Protein AF-A0A2H0P9A2-F1 (afdb_monomer_lite)

Structure (mmCIF, N/CA/C/O backbone):
data_AF-A0A2H0P9A2-F1
#
_entry.id   AF-A0A2H0P9A2-F1
#
loop_
_atom_site.group_PDB
_atom_site.id
_atom_site.type_symbol
_atom_site.label_atom_id
_atom_site.label_alt_id
_atom_site.label_comp_id
_atom_site.label_asym_id
_atom_site.label_entity_id
_atom_site.label_seq_id
_atom_site.pdbx_PDB_ins_code
_atom_site.Cartn_x
_atom_site.Cartn_y
_atom_site.Cartn_z
_atom_site.occupancy
_atom_site.B_iso_or_equiv
_atom_site.auth_seq_id
_atom_site.auth_comp_id
_atom_s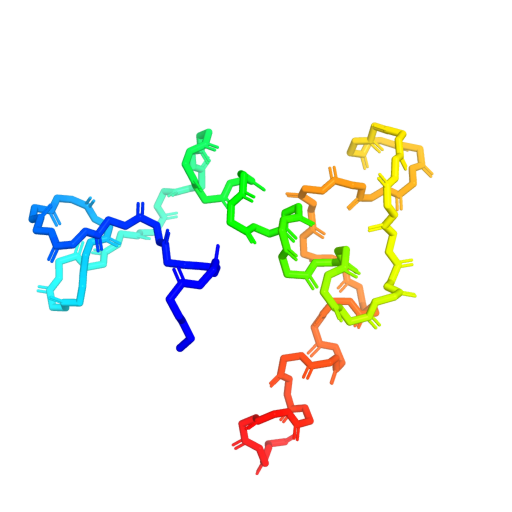ite.auth_asym_id
_atom_site.auth_atom_id
_atom_site.pdbx_PDB_model_num
ATOM 1 N N . ASP A 1 1 ? 3.006 -13.300 -0.814 1.00 78.62 1 ASP A N 1
ATOM 2 C CA . ASP A 1 1 ? 1.573 -13.018 -0.986 1.00 78.62 1 ASP A CA 1
ATOM 3 C C . ASP A 1 1 ? 1.343 -12.389 -2.354 1.00 78.62 1 ASP A C 1
ATOM 5 O O . ASP A 1 1 ? 2.084 -11.475 -2.698 1.00 78.62 1 ASP A O 1
ATOM 9 N N . SER A 1 2 ? 0.430 -12.913 -3.174 1.00 83.94 2 SER A N 1
ATOM 10 C CA . SER A 1 2 ? 0.180 -12.377 -4.526 1.00 83.94 2 SER A CA 1
ATOM 11 C C . SER A 1 2 ? -0.663 -11.105 -4.506 1.00 83.94 2 SER A C 1
ATOM 13 O O . SER A 1 2 ? -0.430 -10.224 -5.328 1.00 83.94 2 SER A O 1
ATOM 15 N N . ASP A 1 3 ? -1.592 -10.985 -3.553 1.00 86.19 3 ASP A N 1
ATOM 16 C CA . ASP A 1 3 ? -2.535 -9.860 -3.490 1.00 86.19 3 ASP A CA 1
ATOM 17 C C . ASP A 1 3 ? -1.835 -8.528 -3.213 1.00 86.19 3 ASP A C 1
ATOM 19 O O . ASP A 1 3 ? -2.235 -7.490 -3.737 1.00 86.19 3 ASP A O 1
ATOM 23 N N . THR A 1 4 ? -0.756 -8.562 -2.431 1.00 90.62 4 THR A N 1
ATOM 24 C CA . THR A 1 4 ? 0.028 -7.383 -2.040 1.00 90.62 4 THR A CA 1
ATOM 25 C C . THR A 1 4 ? 1.339 -7.252 -2.820 1.00 90.62 4 THR A C 1
ATOM 27 O O . THR A 1 4 ? 2.248 -6.550 -2.381 1.00 90.62 4 THR A O 1
ATOM 30 N N . LYS A 1 5 ? 1.494 -7.962 -3.944 1.00 92.00 5 LYS A N 1
ATOM 31 C CA . LYS A 1 5 ? 2.702 -7.878 -4.775 1.00 92.00 5 LYS A CA 1
ATOM 32 C C . LYS A 1 5 ? 2.694 -6.577 -5.589 1.00 92.00 5 LYS A C 1
ATOM 34 O O . LYS A 1 5 ? 1.692 -6.259 -6.222 1.00 92.00 5 LYS A O 1
ATOM 39 N N . ILE A 1 6 ? 3.825 -5.866 -5.599 1.00 93.00 6 ILE A N 1
ATOM 40 C CA . ILE A 1 6 ? 4.008 -4.611 -6.350 1.00 93.00 6 ILE A CA 1
ATOM 41 C C . ILE A 1 6 ? 4.142 -4.906 -7.850 1.00 93.00 6 ILE A C 1
ATOM 43 O O . ILE A 1 6 ? 3.314 -4.463 -8.639 1.00 93.00 6 ILE A O 1
ATOM 47 N N . ALA A 1 7 ? 5.144 -5.698 -8.243 1.00 92.38 7 ALA A N 1
ATOM 48 C CA . ALA A 1 7 ? 5.363 -6.109 -9.628 1.00 92.38 7 ALA A CA 1
ATOM 49 C C . ALA A 1 7 ? 5.820 -7.572 -9.719 1.00 92.38 7 ALA A C 1
ATOM 51 O O . ALA A 1 7 ? 6.422 -8.121 -8.794 1.00 92.38 7 ALA A O 1
ATOM 52 N N . VAL A 1 8 ? 5.522 -8.225 -10.847 1.00 91.31 8 VAL A N 1
ATOM 53 C CA . VAL A 1 8 ? 5.975 -9.601 -11.125 1.00 91.31 8 VAL A CA 1
ATOM 54 C C . VAL A 1 8 ? 7.381 -9.613 -11.730 1.00 91.31 8 VAL A C 1
ATOM 56 O O . VAL A 1 8 ? 8.160 -10.502 -11.405 1.00 91.31 8 VAL A O 1
ATOM 59 N N . THR A 1 9 ? 7.713 -8.613 -12.549 1.00 93.19 9 THR A N 1
ATOM 60 C CA . THR A 1 9 ? 9.011 -8.439 -13.220 1.00 93.19 9 THR A CA 1
ATOM 61 C C . THR A 1 9 ? 9.378 -6.957 -13.298 1.00 93.19 9 THR A C 1
ATOM 63 O O . THR A 1 9 ? 8.484 -6.111 -13.313 1.00 93.19 9 THR A O 1
ATOM 66 N N . GLY A 1 10 ? 10.669 -6.639 -13.424 1.00 93.25 10 GLY A N 1
ATOM 67 C CA . GLY A 1 10 ? 11.156 -5.260 -13.552 1.00 93.25 10 GLY A CA 1
ATOM 68 C C . GLY A 1 10 ? 11.147 -4.492 -12.227 1.00 93.25 10 GLY A C 1
ATOM 69 O O . GLY A 1 10 ? 11.216 -5.094 -11.159 1.00 93.25 10 GLY A O 1
ATOM 70 N N . VAL A 1 11 ? 11.084 -3.162 -12.288 1.00 93.50 11 VAL A N 1
ATOM 71 C CA . VAL A 1 11 ? 11.175 -2.273 -11.114 1.00 93.50 11 VAL A CA 1
ATOM 72 C C . VAL A 1 11 ? 10.128 -2.634 -10.051 1.00 93.50 11 VAL A C 1
ATOM 74 O O . VAL A 1 11 ? 8.937 -2.712 -10.346 1.00 93.50 11 VAL A O 1
ATOM 77 N N . GLY A 1 12 ? 10.566 -2.854 -8.809 1.00 91.88 12 GLY A N 1
ATOM 78 C CA . GLY A 1 12 ? 9.692 -3.219 -7.688 1.00 91.88 12 GLY A CA 1
ATOM 79 C C . GLY A 1 12 ? 9.275 -4.695 -7.648 1.00 91.88 12 GLY A C 1
ATOM 80 O O . GLY A 1 12 ? 8.432 -5.070 -6.830 1.00 91.88 12 GLY A O 1
ATOM 81 N N . SER A 1 13 ? 9.829 -5.541 -8.521 1.00 94.56 13 SER A N 1
ATOM 82 C CA . SER A 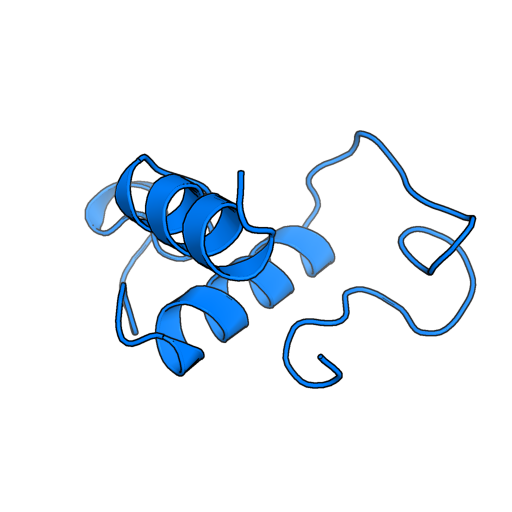1 13 ? 9.669 -7.000 -8.453 1.00 94.56 13 SER A CA 1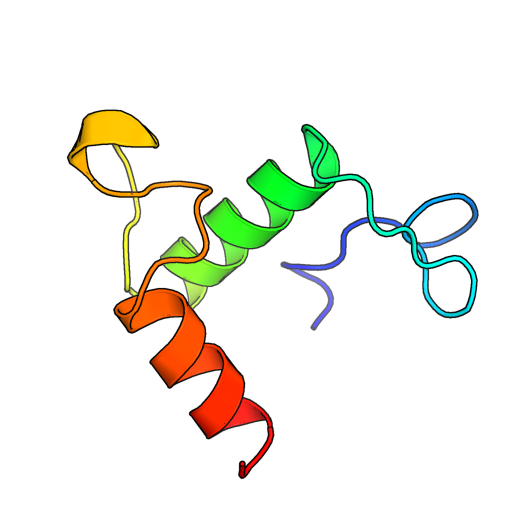
ATOM 83 C C . SER A 1 13 ? 10.761 -7.648 -7.590 1.00 94.56 13 SER A C 1
ATOM 85 O O . SER A 1 13 ? 11.758 -6.989 -7.290 1.00 94.56 13 SER A O 1
ATOM 87 N N . PRO A 1 14 ? 10.607 -8.924 -7.183 1.00 93.19 14 PRO A N 1
ATOM 88 C CA . PRO A 1 14 ? 11.638 -9.619 -6.414 1.00 93.19 14 PRO A CA 1
ATOM 89 C C . PRO A 1 14 ? 13.010 -9.585 -7.110 1.00 93.19 14 PRO A C 1
ATOM 91 O O . PRO A 1 14 ? 13.113 -9.922 -8.291 1.00 93.19 14 PRO A O 1
ATOM 94 N N . GLY A 1 15 ? 14.055 -9.177 -6.387 1.00 95.06 15 GLY A N 1
ATOM 95 C CA . GLY A 1 15 ? 15.416 -8.987 -6.907 1.00 95.06 15 GLY A CA 1
ATOM 96 C C . GLY A 1 15 ? 15.624 -7.703 -7.723 1.00 95.06 15 GLY A C 1
ATOM 97 O O . GLY A 1 15 ? 16.700 -7.503 -8.281 1.00 95.06 15 GLY A O 1
ATOM 98 N N . ASN A 1 16 ? 14.599 -6.856 -7.830 1.00 95.31 16 ASN A N 1
ATOM 99 C CA . ASN A 1 16 ? 14.619 -5.546 -8.483 1.00 95.31 16 ASN A CA 1
ATOM 100 C C . ASN A 1 16 ? 13.943 -4.497 -7.580 1.00 95.31 16 ASN A C 1
ATOM 102 O O . ASN A 1 16 ? 13.199 -3.627 -8.049 1.00 95.31 16 ASN A O 1
ATOM 106 N N . GLU A 1 17 ? 14.128 -4.634 -6.268 1.00 95.38 17 GLU A N 1
ATOM 107 C CA . GLU A 1 17 ? 13.577 -3.738 -5.262 1.00 95.38 17 GLU A CA 1
ATOM 108 C C . GLU A 1 17 ? 14.130 -2.317 -5.416 1.00 95.38 17 GLU A C 1
ATOM 110 O O . GLU A 1 17 ? 15.224 -2.089 -5.932 1.00 95.38 17 GLU A O 1
ATOM 115 N N . THR A 1 18 ? 13.358 -1.340 -4.947 1.00 94.75 18 THR A N 1
ATOM 116 C CA . THR A 1 18 ? 13.757 0.068 -4.949 1.00 94.75 18 THR A CA 1
ATOM 117 C C . THR A 1 18 ? 13.392 0.725 -3.633 1.00 94.75 18 THR A C 1
ATOM 119 O O . THR A 1 18 ? 12.349 0.402 -3.067 1.00 94.75 18 THR A O 1
ATOM 122 N N . ASP A 1 19 ? 14.144 1.751 -3.245 1.00 95.06 19 ASP A N 1
ATOM 123 C CA . ASP A 1 19 ? 13.821 2.590 -2.082 1.00 95.06 19 ASP A CA 1
ATOM 124 C C . ASP A 1 19 ? 12.766 3.672 -2.389 1.00 95.06 19 ASP A C 1
ATOM 126 O O . ASP A 1 19 ? 12.419 4.490 -1.537 1.00 95.06 19 ASP A O 1
ATOM 130 N N . TYR A 1 20 ? 12.237 3.699 -3.617 1.00 95.25 20 TYR A N 1
ATOM 131 C CA . TYR A 1 20 ? 11.216 4.654 -4.026 1.00 95.25 20 TYR A CA 1
ATOM 132 C C . TYR A 1 20 ? 9.810 4.184 -3.639 1.00 95.25 20 TYR A C 1
ATOM 134 O O . TYR A 1 20 ? 9.313 3.153 -4.100 1.00 95.25 20 TYR A O 1
ATOM 142 N N . PHE A 1 21 ? 9.128 4.996 -2.834 1.00 95.25 21 PHE A N 1
ATOM 143 C CA . PHE A 1 21 ? 7.723 4.790 -2.515 1.00 95.25 21 PHE A CA 1
ATOM 144 C C . PHE A 1 21 ? 6.836 5.473 -3.565 1.00 95.25 21 PHE A C 1
ATOM 146 O O . PHE A 1 21 ? 6.550 6.665 -3.477 1.00 95.25 21 PHE A O 1
ATOM 153 N N . GLY A 1 22 ? 6.421 4.709 -4.579 1.00 94.81 22 GLY A N 1
ATOM 154 C CA . GLY A 1 22 ? 5.527 5.171 -5.644 1.00 94.81 22 GLY A CA 1
ATOM 155 C C . GLY A 1 22 ? 4.097 4.639 -5.523 1.00 94.81 22 GLY A C 1
ATOM 156 O O . GLY A 1 22 ? 3.772 3.861 -4.626 1.00 94.81 22 GLY A O 1
ATOM 157 N N . ALA A 1 23 ? 3.253 4.990 -6.497 1.00 95.19 23 ALA A N 1
ATOM 158 C CA . ALA A 1 23 ? 1.836 4.609 -6.525 1.00 95.19 23 ALA A CA 1
ATOM 159 C C . ALA A 1 23 ? 1.597 3.085 -6.463 1.00 95.19 23 ALA A C 1
ATOM 161 O O . ALA A 1 23 ? 0.623 2.629 -5.866 1.00 95.19 23 ALA A O 1
ATOM 162 N N . MET A 1 24 ? 2.490 2.278 -7.048 1.00 94.88 24 MET A N 1
ATOM 163 C CA . MET A 1 24 ? 2.377 0.813 -6.990 1.00 94.88 24 MET A CA 1
ATOM 164 C C . MET A 1 24 ? 2.635 0.279 -5.575 1.00 94.88 24 MET A C 1
ATOM 166 O O . MET A 1 24 ? 1.921 -0.613 -5.114 1.00 94.88 24 MET A O 1
ATOM 170 N N . THR A 1 25 ? 3.611 0.851 -4.867 1.00 96.19 25 THR A N 1
ATOM 171 C CA . THR A 1 2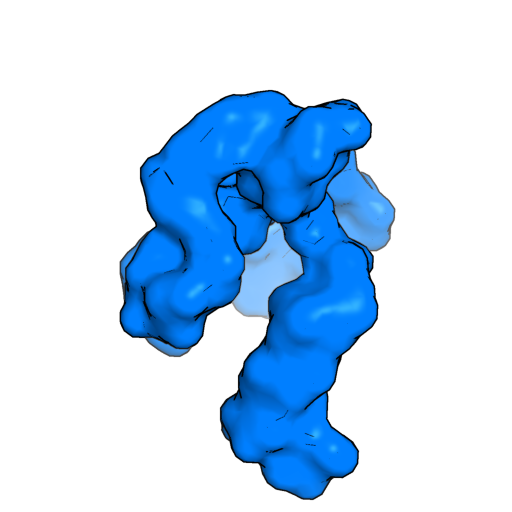5 ? 3.898 0.524 -3.465 1.00 96.19 25 THR A CA 1
ATOM 172 C C . THR A 1 25 ? 2.743 0.955 -2.568 1.00 96.19 25 THR A C 1
ATOM 174 O O . THR A 1 25 ? 2.284 0.167 -1.746 1.00 96.19 25 THR A O 1
ATOM 177 N N . GLU A 1 26 ? 2.204 2.159 -2.775 1.00 96.25 26 GLU A N 1
ATOM 178 C CA . GLU A 1 26 ? 1.022 2.641 -2.055 1.00 96.25 26 GLU A CA 1
ATOM 179 C C . GLU A 1 26 ? -0.170 1.690 -2.232 1.00 96.25 26 GLU A C 1
ATOM 181 O O . GLU A 1 26 ? -0.786 1.270 -1.252 1.00 96.25 26 GLU A O 1
ATOM 186 N N . ASN A 1 27 ? -0.460 1.273 -3.469 1.00 95.81 27 ASN A N 1
ATOM 187 C CA . ASN A 1 27 ? -1.556 0.347 -3.745 1.00 95.81 27 ASN A CA 1
ATOM 188 C C . ASN A 1 27 ? -1.336 -1.027 -3.090 1.00 95.81 27 ASN A C 1
ATOM 190 O O . ASN A 1 27 ? -2.277 -1.619 -2.562 1.00 95.81 27 ASN A O 1
ATOM 194 N N . ALA A 1 28 ? -0.098 -1.525 -3.066 1.00 96.44 28 ALA A N 1
ATOM 195 C CA . ALA A 1 28 ? 0.237 -2.756 -2.357 1.00 96.44 28 ALA A CA 1
ATOM 196 C C . ALA A 1 28 ? 0.003 -2.630 -0.840 1.00 96.44 28 ALA A C 1
ATOM 198 O O . ALA A 1 28 ? -0.554 -3.546 -0.228 1.00 96.44 28 ALA A O 1
ATOM 199 N N . VAL A 1 29 ? 0.352 -1.486 -0.239 1.00 97.06 29 VAL A N 1
ATOM 200 C CA . VAL A 1 29 ? 0.086 -1.199 1.181 1.00 97.06 29 VAL A CA 1
ATOM 201 C C . VAL A 1 29 ? -1.415 -1.121 1.455 1.00 97.06 29 VAL A C 1
ATOM 203 O O . VAL A 1 29 ? -1.879 -1.716 2.425 1.00 97.06 29 VAL A O 1
ATOM 206 N N . GLN A 1 30 ? -2.191 -0.464 0.591 1.00 97.25 30 GLN A N 1
ATOM 207 C CA . GLN A 1 30 ? -3.655 -0.411 0.698 1.00 97.25 30 GLN A CA 1
ATOM 208 C C . GLN A 1 30 ? -4.265 -1.821 0.720 1.00 97.25 30 GLN A C 1
ATOM 210 O O . GLN A 1 30 ? -5.029 -2.161 1.625 1.00 97.25 30 GLN A O 1
ATOM 215 N N . ARG A 1 31 ? -3.870 -2.684 -0.225 1.00 96.81 31 ARG A N 1
ATOM 216 C CA . ARG A 1 31 ? -4.334 -4.081 -0.279 1.00 96.81 31 ARG A CA 1
ATOM 217 C C . ARG A 1 31 ? -3.930 -4.869 0.962 1.00 96.81 31 ARG A C 1
ATOM 219 O O . ARG A 1 31 ? -4.741 -5.623 1.491 1.00 96.81 31 ARG A O 1
ATOM 226 N N . PHE A 1 32 ? -2.708 -4.671 1.456 1.00 97.38 32 PHE A N 1
ATOM 227 C CA . PHE A 1 32 ? -2.239 -5.295 2.693 1.00 97.38 32 PHE A CA 1
ATOM 228 C C . PHE A 1 32 ? -3.095 -4.869 3.891 1.00 97.38 32 PHE A C 1
ATOM 230 O O . PHE A 1 32 ? -3.538 -5.708 4.675 1.00 97.38 32 PHE A O 1
ATOM 237 N N . GLN A 1 33 ? -3.373 -3.572 4.019 1.00 98.19 33 GLN A N 1
ATOM 238 C CA . GLN A 1 33 ? -4.191 -3.039 5.103 1.00 98.19 33 GLN A CA 1
ATOM 239 C C . GLN A 1 33 ? -5.619 -3.587 5.074 1.00 98.19 33 GLN A C 1
ATOM 241 O O . GLN A 1 33 ? -6.121 -3.976 6.128 1.00 98.19 33 GLN A O 1
ATOM 246 N N . VAL A 1 34 ? -6.233 -3.686 3.890 1.00 97.25 34 VAL A N 1
ATOM 247 C CA . VAL A 1 34 ? -7.560 -4.297 3.709 1.00 97.25 34 VAL A CA 1
ATOM 248 C C . VAL A 1 34 ? -7.519 -5.771 4.108 1.00 97.25 34 VAL A C 1
ATOM 250 O O . VAL A 1 34 ? -8.323 -6.213 4.926 1.00 97.25 34 VAL A O 1
ATOM 253 N N . LYS A 1 35 ? -6.543 -6.522 3.584 1.00 96.56 35 LYS A N 1
ATOM 254 C CA . LYS A 1 35 ? -6.392 -7.966 3.812 1.00 96.56 35 LYS A CA 1
ATOM 255 C C . LYS A 1 35 ? -6.261 -8.329 5.289 1.00 96.56 35 LYS A C 1
ATOM 257 O O . LYS A 1 35 ? -6.771 -9.361 5.714 1.00 96.56 35 LYS A O 1
ATOM 262 N N . TYR A 1 36 ? -5.589 -7.486 6.068 1.00 96.31 36 TYR A N 1
ATOM 263 C CA . TYR A 1 36 ? -5.367 -7.714 7.495 1.00 96.31 36 TYR A CA 1
ATOM 264 C C . TYR A 1 36 ? -6.274 -6.882 8.412 1.00 96.31 36 TYR A C 1
ATOM 266 O O . TYR A 1 36 ? -6.035 -6.851 9.618 1.00 96.31 36 TYR A O 1
ATOM 274 N N . GLY A 1 37 ? -7.309 -6.228 7.872 1.00 96.25 37 GLY A N 1
ATOM 275 C CA . GLY A 1 37 ? -8.308 -5.500 8.661 1.00 96.25 37 GLY A CA 1
ATOM 276 C C . GLY 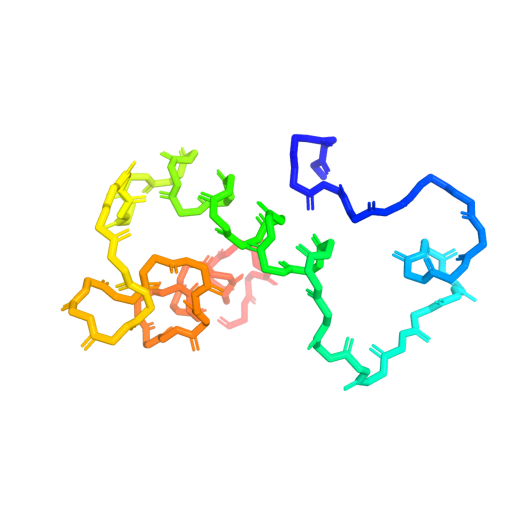A 1 37 ? -7.760 -4.283 9.414 1.00 96.25 37 GLY A C 1
ATOM 277 O O . GLY A 1 37 ? -8.268 -3.940 10.477 1.00 96.25 37 GLY A O 1
ATOM 278 N N . ILE A 1 38 ? -6.704 -3.646 8.899 1.00 96.88 38 ILE A N 1
ATOM 279 C CA . ILE A 1 38 ? -6.068 -2.477 9.523 1.00 96.88 38 ILE A CA 1
ATOM 280 C C . ILE A 1 38 ? -6.832 -1.203 9.149 1.00 96.88 38 ILE A C 1
ATOM 282 O O . ILE A 1 38 ? -7.273 -0.462 10.026 1.00 96.88 38 ILE A O 1
ATOM 286 N N . VAL A 1 39 ? -6.972 -0.957 7.844 1.00 96.00 39 VAL A N 1
ATOM 287 C CA . VAL A 1 39 ? -7.699 0.165 7.234 1.00 96.00 39 VAL A CA 1
ATOM 288 C C . VAL A 1 39 ? -8.233 -0.318 5.890 1.00 96.00 39 VAL A C 1
ATOM 290 O O . VAL A 1 39 ? -7.504 -0.964 5.141 1.00 96.00 39 VAL A O 1
ATOM 293 N N . SER A 1 40 ? -9.487 -0.000 5.574 1.00 95.88 40 SER A N 1
ATOM 294 C CA . SER A 1 40 ? -10.127 -0.387 4.309 1.00 95.88 40 SER A CA 1
ATOM 295 C C . SER A 1 40 ? -10.535 0.788 3.418 1.00 95.88 40 SER A C 1
ATOM 297 O O . SER A 1 40 ? -10.913 0.580 2.268 1.00 95.88 40 SER A O 1
ATOM 299 N N . SER A 1 41 ? -10.468 2.020 3.929 1.00 94.69 41 SER A N 1
ATOM 300 C CA . SER A 1 41 ? -10.850 3.230 3.202 1.00 94.69 41 SER A CA 1
ATOM 301 C C . SER A 1 41 ? -10.291 4.493 3.861 1.00 94.69 41 SER A C 1
ATOM 303 O O . SER A 1 41 ? -9.819 4.474 5.002 1.00 94.69 41 SER A O 1
ATOM 305 N N . GLY A 1 42 ? -10.414 5.619 3.163 1.00 94.38 42 GLY A N 1
ATOM 306 C CA . GLY A 1 42 ? -9.989 6.937 3.627 1.00 94.38 42 GLY A CA 1
ATOM 307 C C . GLY A 1 42 ? -8.769 7.427 2.859 1.00 94.38 42 GLY A C 1
ATOM 308 O O . GLY A 1 42 ? -8.546 7.015 1.723 1.00 94.38 42 GLY A O 1
ATOM 309 N N . ALA A 1 43 ? -8.003 8.323 3.471 1.00 91.69 43 ALA A N 1
ATOM 310 C CA . ALA A 1 43 ? -6.835 8.929 2.850 1.00 91.69 43 ALA A CA 1
ATOM 311 C C . ALA A 1 43 ? -5.573 8.661 3.684 1.00 91.69 43 ALA A C 1
ATOM 313 O O . ALA A 1 43 ? -5.672 8.518 4.910 1.00 91.69 43 ALA A O 1
ATOM 314 N N . PRO A 1 44 ? -4.382 8.693 3.057 1.00 92.31 44 PRO A N 1
ATOM 315 C CA . PRO A 1 44 ? -3.095 8.639 3.750 1.00 92.31 44 PRO A CA 1
ATOM 316 C C . PRO A 1 44 ? -3.019 9.553 4.980 1.00 92.31 44 PRO A C 1
ATOM 318 O O . PRO A 1 44 ? -2.533 9.147 6.029 1.00 92.31 44 PRO A O 1
ATOM 321 N N . GLN A 1 45 ? -3.552 10.773 4.864 1.00 92.88 45 GLN A N 1
ATOM 322 C CA . GLN A 1 45 ? -3.471 11.808 5.900 1.00 92.88 45 GLN A CA 1
ATOM 323 C C . GLN A 1 45 ? -4.472 11.632 7.051 1.00 92.88 45 GLN A C 1
ATOM 325 O O . GLN A 1 45 ? -4.265 12.194 8.120 1.00 92.88 45 GLN A O 1
ATOM 330 N N . THR A 1 46 ? -5.565 10.891 6.851 1.00 93.50 46 THR A N 1
ATOM 331 C CA . THR A 1 46 ? -6.646 10.781 7.847 1.00 93.50 46 THR A CA 1
ATOM 332 C C . THR A 1 46 ? -6.671 9.418 8.515 1.00 93.50 46 THR A C 1
ATOM 334 O O . THR A 1 46 ? -6.679 9.324 9.739 1.00 93.50 46 THR A O 1
ATOM 337 N N . THR A 1 47 ? -6.669 8.353 7.718 1.00 93.75 47 THR A N 1
ATOM 338 C CA . THR A 1 47 ? -6.753 6.973 8.209 1.00 93.75 47 THR A CA 1
ATOM 339 C C . THR A 1 47 ? -5.425 6.238 8.099 1.00 93.75 47 THR A C 1
ATOM 341 O O . THR A 1 47 ? -5.278 5.164 8.676 1.00 93.75 47 THR A O 1
ATOM 344 N N . GLY A 1 48 ? -4.447 6.795 7.378 1.00 95.19 48 GLY A N 1
ATOM 345 C CA . GLY A 1 48 ? -3.209 6.094 7.046 1.00 95.19 48 GLY A CA 1
ATOM 346 C C . GLY A 1 48 ? -3.379 5.080 5.913 1.00 95.19 48 GLY A C 1
ATOM 347 O O . GLY A 1 48 ? -2.534 4.196 5.767 1.00 95.19 48 GLY A O 1
ATOM 348 N N . TYR A 1 49 ? -4.462 5.167 5.128 1.00 97.25 49 TYR A N 1
ATOM 349 C CA . TYR A 1 49 ? -4.702 4.250 4.013 1.00 97.25 49 TYR A CA 1
ATOM 350 C C . TYR A 1 49 ? -3.629 4.421 2.933 1.00 97.25 49 TYR A C 1
ATOM 352 O O . TYR A 1 49 ? -3.455 5.517 2.412 1.00 97.25 49 TYR A O 1
ATOM 360 N N . GLY A 1 50 ? -2.888 3.355 2.632 1.00 96.81 50 GLY A N 1
ATOM 361 C CA . GLY A 1 50 ? -1.731 3.384 1.731 1.00 96.81 50 GLY A CA 1
ATOM 362 C C . GLY A 1 50 ? -0.409 3.803 2.374 1.00 96.81 50 GLY A C 1
ATOM 363 O O . GLY A 1 50 ? 0.604 3.841 1.686 1.00 96.81 50 GLY A O 1
ATOM 364 N N . VAL A 1 51 ? -0.374 4.049 3.688 1.00 97.00 51 VAL A N 1
ATOM 365 C CA . VAL A 1 51 ? 0.849 4.418 4.417 1.00 97.00 51 VAL A CA 1
ATOM 366 C C . VAL A 1 51 ? 1.237 3.347 5.431 1.00 97.00 51 VAL A C 1
ATOM 368 O O . VAL A 1 51 ? 0.411 2.750 6.128 1.00 97.00 51 VAL A O 1
ATOM 371 N N . VAL A 1 52 ? 2.540 3.119 5.556 1.00 96.25 52 VAL A N 1
ATOM 372 C CA . VAL A 1 52 ? 3.105 2.179 6.525 1.00 96.25 52 VAL A CA 1
ATOM 373 C C . VAL A 1 52 ? 3.254 2.861 7.891 1.00 96.25 52 VAL A C 1
ATOM 375 O O . VAL A 1 52 ? 4.327 3.307 8.280 1.00 96.25 52 VAL A O 1
ATOM 378 N N . GLY A 1 53 ? 2.141 2.978 8.619 1.00 95.62 53 GLY A N 1
ATOM 379 C CA . GLY A 1 53 ? 2.120 3.460 10.005 1.00 95.62 53 GLY A CA 1
ATOM 380 C C . GLY A 1 53 ? 2.403 2.362 11.047 1.00 95.62 53 GLY A C 1
ATOM 381 O O . GLY A 1 53 ? 2.592 1.197 10.685 1.00 95.62 53 GLY A O 1
ATOM 382 N N . PRO A 1 54 ? 2.351 2.682 12.357 1.00 96.50 54 PRO A N 1
ATOM 383 C CA . PRO A 1 54 ? 2.694 1.743 13.433 1.00 96.50 54 PRO A CA 1
ATOM 384 C C . PRO A 1 54 ? 1.902 0.428 13.410 1.00 96.50 54 PRO A C 1
ATOM 386 O O . PRO A 1 54 ? 2.475 -0.638 13.608 1.00 96.50 54 PRO A O 1
ATOM 389 N N . LYS A 1 55 ? 0.595 0.476 13.111 1.00 96.06 55 LYS A N 1
ATOM 390 C CA . LYS A 1 55 ? -0.250 -0.731 13.009 1.00 96.06 55 LYS A CA 1
ATOM 391 C C . LYS A 1 55 ? 0.135 -1.608 11.815 1.00 96.06 55 LYS A C 1
ATOM 393 O O . LYS A 1 55 ? 0.199 -2.828 11.946 1.00 96.06 55 LYS A O 1
ATOM 398 N N . THR A 1 56 ? 0.415 -0.987 10.668 1.00 97.12 56 THR A N 1
ATOM 399 C CA . THR A 1 56 ? 0.887 -1.689 9.469 1.00 97.12 56 THR A CA 1
ATOM 400 C C . THR A 1 56 ? 2.240 -2.350 9.736 1.00 97.12 56 THR A C 1
ATOM 402 O O . THR A 1 56 ? 2.387 -3.540 9.469 1.00 97.12 56 THR A O 1
ATOM 405 N N . MET A 1 57 ? 3.186 -1.625 10.346 1.00 96.81 57 MET A N 1
ATOM 406 C CA . MET A 1 57 ? 4.495 -2.168 10.737 1.00 96.81 57 MET A CA 1
ATOM 407 C C . MET A 1 57 ? 4.384 -3.315 11.736 1.00 96.81 57 MET A C 1
ATOM 409 O O . MET A 1 57 ? 5.015 -4.349 11.542 1.00 96.81 57 MET A O 1
ATOM 413 N N . ALA A 1 58 ? 3.554 -3.174 12.772 1.00 96.88 58 ALA A N 1
ATOM 414 C CA . ALA A 1 58 ? 3.343 -4.234 13.752 1.00 96.88 58 ALA A CA 1
ATOM 415 C C . ALA A 1 58 ? 2.848 -5.523 13.081 1.00 96.88 58 ALA A C 1
ATOM 417 O O . ALA A 1 58 ? 3.328 -6.612 13.393 1.00 96.88 58 ALA A O 1
ATOM 418 N N . LYS A 1 59 ? 1.931 -5.408 12.109 1.00 96.12 59 LYS A N 1
ATOM 419 C CA . LYS A 1 59 ? 1.450 -6.572 11.365 1.00 96.12 59 LYS A CA 1
ATOM 420 C C . LYS A 1 59 ? 2.524 -7.170 10.456 1.00 96.12 59 LYS A C 1
ATOM 422 O O . LYS A 1 59 ? 2.625 -8.391 10.400 1.00 96.12 59 LYS A O 1
ATOM 427 N N . LEU A 1 60 ? 3.319 -6.343 9.774 1.00 95.12 60 LEU A N 1
ATOM 428 C CA . LEU A 1 60 ? 4.449 -6.808 8.961 1.00 95.12 60 LEU A CA 1
ATOM 429 C C . LEU A 1 60 ? 5.458 -7.595 9.808 1.00 95.12 60 LEU A C 1
ATOM 431 O O . LEU A 1 60 ? 5.793 -8.721 9.453 1.00 95.12 60 LEU A O 1
ATOM 435 N N . ASN A 1 61 ? 5.874 -7.055 10.954 1.00 95.81 61 ASN A N 1
ATOM 436 C CA . ASN A 1 61 ? 6.815 -7.719 11.861 1.00 95.81 61 ASN A CA 1
ATOM 437 C C . ASN A 1 61 ? 6.262 -9.049 12.388 1.00 95.81 61 ASN A C 1
ATOM 439 O O . ASN A 1 61 ? 6.948 -10.068 12.329 1.00 95.81 61 ASN A O 1
ATOM 443 N N . ALA A 1 62 ? 4.982 -9.070 12.777 1.00 95.19 62 ALA A N 1
ATOM 444 C CA . ALA A 1 62 ?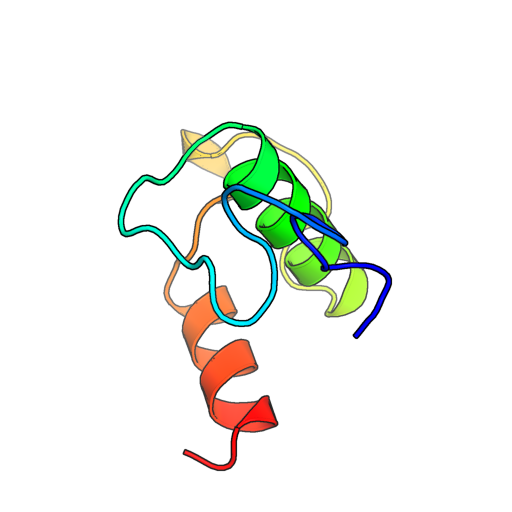 4.310 -10.290 13.216 1.00 95.19 62 ALA A CA 1
ATOM 445 C C . ALA A 1 62 ? 4.274 -11.387 12.136 1.00 95.19 62 ALA A C 1
ATOM 447 O O . ALA A 1 62 ? 4.319 -12.564 12.471 1.00 95.19 62 ALA A O 1
ATOM 448 N N . LEU A 1 63 ? 4.190 -11.029 10.847 1.00 93.75 63 LEU A N 1
ATOM 449 C CA . LEU A 1 63 ? 4.236 -11.993 9.736 1.00 93.75 63 LEU A CA 1
ATOM 450 C C . LEU A 1 63 ? 5.660 -12.452 9.400 1.00 93.75 63 LEU A C 1
ATOM 452 O O . LEU A 1 63 ? 5.836 -13.523 8.825 1.00 93.75 63 LEU A O 1
ATOM 456 N N . LEU A 1 64 ? 6.662 -11.635 9.723 1.00 90.69 64 LEU A N 1
ATOM 457 C CA . LEU A 1 64 ? 8.075 -11.938 9.504 1.00 90.69 64 LEU A CA 1
ATOM 458 C C . LEU A 1 64 ? 8.718 -12.656 10.702 1.00 90.69 64 LEU A C 1
ATOM 460 O O . LEU A 1 64 ? 9.907 -12.959 10.635 1.00 90.69 64 LEU A O 1
ATOM 464 N N . ASN A 1 65 ? 7.954 -12.932 11.767 1.00 84.25 65 ASN A N 1
ATOM 465 C CA . ASN A 1 65 ? 8.439 -13.427 13.059 1.00 84.25 65 ASN A CA 1
ATOM 466 C C . ASN A 1 65 ? 9.628 -12.603 13.587 1.00 84.25 65 ASN A C 1
ATOM 468 O O . ASN A 1 65 ? 10.651 -13.158 13.994 1.00 84.25 65 ASN A O 1
ATOM 472 N N . ARG A 1 66 ? 9.500 -11.275 13.526 1.00 60.84 66 ARG A N 1
ATOM 473 C CA . ARG A 1 66 ? 10.501 -10.306 13.986 1.00 60.84 66 ARG A CA 1
ATOM 474 C C . ARG A 1 66 ? 9.987 -9.469 15.141 1.00 60.84 66 ARG A C 1
ATOM 476 O O . ARG A 1 66 ? 8.771 -9.170 15.148 1.00 60.84 66 ARG A O 1
#

Secondary structure (DSSP, 8-state):
--TT-S-SSSTTSTT---S---HHHHHHHHHHHHHTTS--SS-TTTT-TTS--HHHHHHHHHHHT-

Sequence (66 aa):
DSDTKIAVTGVGSPGNETDYFGAMTENAVQRFQVKYGIVSSGAPQTTGYGVVGPKTMAKLNALLNR

pLDDT: mean 93.81, std 5.31, range [60.84, 98.19]

Radius of gyration: 11.91 Å; chains: 1; bounding box: 26×25×28 Å

Foldseek 3Di:
DVQLQLDCDADRHVVNDDPDDDPSQLNSLLSLCCVVVQDNDDDCVPRVRSHCDPVNVVVVCVVVVD